Protein AF-A0A7D7ZJ55-F1 (afdb_monomer_lite)

Foldseek 3Di:
DDDDDDDDDDDDDDPDPDPPDPLPPDDQFDQQAQDQVSNCVSCVVSVWAWPDWDAPPQWIWTWIDDPNWIKIWIARNVRSGTHDIGTPPPPPPDDDPPDDD

Structure (mmCIF, N/CA/C/O backbone):
data_AF-A0A7D7ZJ55-F1
#
_entry.id   AF-A0A7D7ZJ55-F1
#
loop_
_atom_site.group_PDB
_atom_site.id
_atom_site.type_symbol
_atom_site.label_atom_id
_atom_site.label_alt_id
_atom_site.label_comp_id
_atom_site.label_asym_id
_atom_site.label_entity_id
_atom_site.label_seq_id
_atom_site.pdbx_PDB_ins_code
_atom_site.Cartn_x
_atom_site.Cartn_y
_atom_site.Cartn_z
_atom_site.occupancy
_atom_site.B_iso_or_equiv
_atom_site.auth_seq_id
_atom_site.auth_comp_id
_atom_site.auth_asym_id
_atom_site.auth_atom_id
_atom_site.pdbx_PDB_model_num
ATOM 1 N N . MET A 1 1 ? 21.247 24.275 20.313 1.00 43.06 1 MET A N 1
ATOM 2 C CA . MET A 1 1 ? 20.111 23.338 20.397 1.00 43.06 1 MET A CA 1
ATOM 3 C C . MET A 1 1 ? 18.841 24.131 20.115 1.00 43.06 1 MET A C 1
ATOM 5 O O . MET A 1 1 ? 18.269 24.721 21.021 1.00 43.06 1 MET A O 1
ATOM 9 N N . THR A 1 2 ? 18.500 24.290 18.837 1.00 47.38 2 THR A N 1
ATOM 10 C CA . THR A 1 2 ? 17.351 25.082 18.373 1.00 47.38 2 THR A CA 1
ATOM 11 C C . THR A 1 2 ? 16.316 24.114 17.825 1.00 47.38 2 THR A C 1
ATOM 13 O O . THR A 1 2 ? 16.591 23.389 16.877 1.00 47.38 2 THR A O 1
ATOM 16 N N . ARG A 1 3 ? 15.169 24.058 18.499 1.00 51.66 3 ARG A N 1
ATOM 17 C CA . ARG A 1 3 ? 14.050 23.157 18.231 1.00 51.66 3 ARG A CA 1
ATOM 18 C C . ARG A 1 3 ? 13.375 23.582 16.920 1.00 51.66 3 ARG A C 1
ATOM 20 O O . ARG A 1 3 ? 12.891 24.709 16.842 1.00 51.66 3 ARG A O 1
ATOM 27 N N . ASN A 1 4 ? 13.383 22.722 15.903 1.00 44.16 4 ASN A N 1
ATOM 28 C CA . ASN A 1 4 ? 12.643 22.943 14.658 1.00 44.16 4 ASN A CA 1
ATOM 29 C C . ASN A 1 4 ? 11.126 22.867 14.930 1.00 44.16 4 ASN A C 1
ATOM 31 O O . ASN A 1 4 ? 10.686 21.899 15.551 1.00 44.16 4 ASN A O 1
ATOM 35 N N . PRO A 1 5 ? 10.317 23.850 14.497 1.00 58.78 5 PRO A N 1
ATOM 36 C CA . PRO A 1 5 ? 8.865 23.755 14.566 1.00 58.78 5 PRO A CA 1
ATOM 37 C C . PRO A 1 5 ? 8.320 23.058 13.309 1.00 58.78 5 PRO A C 1
ATOM 39 O O . PRO A 1 5 ? 8.549 23.519 12.192 1.00 58.78 5 PRO A O 1
ATOM 42 N N . PHE A 1 6 ? 7.586 21.961 13.497 1.00 46.62 6 PHE A N 1
ATOM 43 C CA . PHE A 1 6 ? 6.759 21.340 12.458 1.00 46.62 6 PHE A CA 1
ATOM 44 C C . PHE A 1 6 ? 5.601 22.285 12.078 1.00 46.62 6 PHE A C 1
ATOM 46 O O . PHE A 1 6 ? 4.891 22.746 12.979 1.00 46.62 6 PHE A O 1
ATOM 53 N N . PRO A 1 7 ? 5.370 22.600 10.789 1.00 54.16 7 PRO A N 1
ATOM 54 C CA . PRO A 1 7 ? 4.178 23.325 10.380 1.00 54.16 7 PRO A CA 1
ATOM 55 C C . PRO A 1 7 ? 2.986 22.369 10.262 1.00 54.16 7 PRO A C 1
ATOM 57 O O . PRO A 1 7 ? 2.950 21.472 9.426 1.00 54.16 7 PRO A O 1
ATOM 60 N N . MET A 1 8 ? 1.995 22.619 11.111 1.00 52.66 8 MET A N 1
ATOM 61 C CA . MET A 1 8 ? 0.632 22.114 11.000 1.00 52.66 8 MET A CA 1
ATOM 62 C C . MET A 1 8 ? 0.009 22.653 9.703 1.00 52.66 8 MET A C 1
ATOM 64 O O . MET A 1 8 ? -0.026 23.872 9.514 1.00 52.66 8 MET A O 1
ATOM 68 N N . ILE A 1 9 ? -0.497 21.780 8.829 1.00 62.69 9 ILE A N 1
ATOM 69 C CA . ILE A 1 9 ? -1.337 22.182 7.694 1.00 62.69 9 ILE A CA 1
ATOM 70 C C . ILE A 1 9 ? -2.734 21.603 7.891 1.00 62.69 9 ILE A C 1
ATOM 72 O O . ILE A 1 9 ? -2.930 20.428 8.181 1.00 62.69 9 ILE A O 1
ATOM 76 N N . SER A 1 10 ? -3.681 22.528 7.792 1.00 46.78 10 SER A N 1
ATOM 77 C CA . SER A 1 10 ? -5.097 22.439 8.089 1.00 46.78 10 SER A CA 1
ATOM 78 C C . SER A 1 10 ? -5.857 21.330 7.371 1.00 46.78 10 SER A C 1
ATOM 80 O O . SER A 1 10 ? -5.694 21.094 6.177 1.00 46.78 10 SER A O 1
ATOM 82 N N . ALA A 1 11 ? -6.817 20.785 8.113 1.00 52.28 11 ALA A N 1
ATOM 83 C CA . ALA A 1 11 ? -7.909 19.955 7.643 1.00 52.28 11 ALA A CA 1
ATOM 84 C C . ALA A 1 11 ? -8.726 20.617 6.517 1.00 52.28 11 ALA A C 1
ATOM 86 O O . ALA A 1 11 ? -9.261 21.718 6.680 1.00 52.28 11 ALA A O 1
ATOM 87 N N . ALA A 1 12 ? -8.910 19.883 5.421 1.00 48.75 12 ALA A N 1
ATOM 88 C CA . ALA A 1 12 ? -10.003 20.066 4.475 1.00 48.75 12 ALA A CA 1
ATOM 89 C C . ALA A 1 12 ? -10.813 18.761 4.437 1.00 48.75 12 ALA A C 1
ATOM 91 O O . ALA A 1 12 ? -10.471 17.821 3.728 1.00 48.75 12 ALA A O 1
ATOM 92 N N . ALA A 1 13 ? -11.871 18.685 5.246 1.00 51.56 13 ALA A N 1
ATOM 93 C CA . ALA A 1 13 ? -12.785 17.548 5.261 1.00 51.56 13 ALA A CA 1
ATOM 94 C C . ALA A 1 13 ? -13.743 17.636 4.059 1.00 51.56 13 ALA A C 1
ATOM 96 O O . ALA A 1 13 ? -14.750 18.343 4.103 1.00 51.56 13 ALA A O 1
ATOM 97 N N . LEU A 1 14 ? -13.415 16.930 2.976 1.00 53.59 14 LEU A N 1
ATOM 98 C CA . LEU A 1 14 ? -14.317 16.679 1.856 1.00 53.59 14 LEU A CA 1
ATOM 99 C C . LEU A 1 14 ? -15.009 15.331 2.103 1.00 53.59 14 LEU A C 1
ATOM 101 O O . LEU A 1 14 ? -14.410 14.281 1.897 1.00 53.59 14 LEU A O 1
ATOM 105 N N . THR A 1 15 ? -16.261 15.332 2.568 1.00 54.94 15 THR A N 1
ATOM 106 C CA . THR A 1 15 ? -17.019 14.082 2.748 1.00 54.94 15 THR A CA 1
ATOM 107 C C . THR A 1 15 ? -17.502 13.576 1.395 1.00 54.94 15 THR A C 1
ATOM 109 O O . THR A 1 15 ? -18.603 13.908 0.946 1.00 54.94 15 THR A O 1
ATOM 112 N N . VAL A 1 16 ? -16.660 12.794 0.727 1.00 62.03 16 VAL A N 1
ATOM 113 C CA . VAL A 1 16 ? -17.061 11.990 -0.426 1.00 62.03 16 VAL A CA 1
ATOM 114 C C . VAL A 1 16 ? -17.858 10.795 0.098 1.00 62.03 16 VAL A C 1
ATOM 116 O O . VAL A 1 16 ? -17.338 9.953 0.822 1.00 62.03 16 VAL A O 1
ATOM 119 N N . LEU A 1 17 ? -19.140 10.722 -0.261 1.00 62.75 17 LEU A N 1
ATOM 120 C CA . LEU A 1 17 ? -19.947 9.517 -0.091 1.00 62.75 17 LEU A CA 1
ATOM 121 C C . LEU A 1 17 ? -19.538 8.529 -1.193 1.00 62.75 17 LEU A C 1
ATOM 123 O O . LEU A 1 17 ? -20.149 8.503 -2.263 1.00 62.75 17 LEU A O 1
ATOM 127 N N . ILE A 1 18 ? -18.460 7.778 -0.966 1.00 60.56 18 ILE A N 1
ATOM 128 C CA . ILE A 1 18 ? -18.044 6.706 -1.873 1.00 60.56 18 ILE A CA 1
ATOM 129 C C . ILE A 1 18 ? -19.019 5.537 -1.651 1.00 60.56 18 ILE A C 1
ATOM 131 O O . ILE A 1 18 ? -19.191 5.106 -0.508 1.00 60.56 18 ILE A O 1
ATOM 135 N N . PRO A 1 19 ? -19.723 5.042 -2.689 1.00 52.44 19 PRO A N 1
ATOM 136 C CA . PRO A 1 19 ? -20.478 3.802 -2.565 1.00 52.44 19 PRO A CA 1
ATOM 137 C C . PRO A 1 19 ? -19.506 2.711 -2.122 1.00 52.44 19 PRO A C 1
ATOM 139 O O . PRO A 1 19 ? -18.415 2.630 -2.675 1.00 52.44 19 PRO A O 1
ATOM 142 N N . ALA A 1 20 ? -19.897 1.897 -1.140 1.00 54.91 20 ALA A N 1
ATOM 143 C CA . ALA A 1 20 ? -19.132 0.743 -0.679 1.00 54.91 20 ALA A CA 1
ATOM 144 C C . ALA A 1 20 ? -19.008 -0.296 -1.810 1.00 54.91 20 ALA A C 1
ATOM 146 O O . ALA A 1 20 ? -19.691 -1.319 -1.831 1.00 54.91 20 ALA A O 1
ATOM 147 N N . ALA A 1 21 ? -18.182 0.004 -2.810 1.00 48.03 21 ALA A N 1
ATOM 148 C CA . ALA A 1 21 ? -17.518 -1.002 -3.599 1.00 48.03 21 ALA A CA 1
ATOM 149 C C . ALA A 1 21 ? -16.676 -1.787 -2.598 1.00 48.03 21 ALA A C 1
ATOM 151 O O . ALA A 1 21 ? -16.001 -1.190 -1.762 1.00 48.03 21 ALA A O 1
ATOM 152 N N . ALA A 1 22 ? -16.782 -3.111 -2.627 1.00 45.41 22 ALA A N 1
ATOM 153 C CA . ALA A 1 22 ? -15.832 -3.954 -1.931 1.00 45.41 22 ALA A CA 1
ATOM 154 C C . ALA A 1 22 ? -14.438 -3.533 -2.415 1.00 45.41 22 ALA A C 1
ATOM 156 O O . ALA A 1 22 ? -14.102 -3.783 -3.573 1.00 45.41 22 ALA A O 1
ATOM 157 N N . PHE A 1 23 ? -13.704 -2.793 -1.580 1.00 45.03 23 PHE A N 1
ATOM 158 C CA . PHE A 1 23 ? -12.328 -2.420 -1.858 1.00 45.03 23 PHE A CA 1
ATOM 159 C C . PHE A 1 23 ? -11.574 -3.736 -2.007 1.00 45.03 23 PHE A C 1
ATOM 161 O O . PHE A 1 23 ? -11.574 -4.575 -1.104 1.00 45.03 23 PHE A O 1
ATOM 168 N N . ALA A 1 24 ? -11.079 -3.985 -3.214 1.00 56.12 24 ALA A N 1
ATOM 169 C CA . ALA A 1 24 ? -10.256 -5.144 -3.468 1.00 56.12 24 ALA A CA 1
ATOM 170 C C . ALA A 1 24 ? -8.906 -4.848 -2.815 1.00 56.12 24 ALA A C 1
ATOM 172 O O . ALA A 1 24 ? -8.083 -4.146 -3.398 1.00 56.12 24 ALA A O 1
ATOM 173 N N . ASN A 1 25 ? -8.713 -5.345 -1.589 1.00 74.94 25 ASN A N 1
ATOM 174 C CA . ASN A 1 25 ? -7.397 -5.337 -0.956 1.00 74.94 25 ASN A CA 1
ATOM 175 C C . ASN A 1 25 ? -6.375 -5.921 -1.942 1.00 74.94 25 ASN A C 1
ATOM 177 O O . ASN A 1 25 ? -6.694 -6.858 -2.687 1.00 74.94 25 ASN A O 1
ATOM 181 N N . PHE A 1 26 ? -5.169 -5.357 -1.960 1.00 87.44 26 PHE A N 1
ATOM 182 C CA . PHE A 1 26 ? -4.083 -5.896 -2.771 1.00 87.44 26 PHE A CA 1
ATOM 183 C C . PHE A 1 26 ? -3.838 -7.363 -2.411 1.00 87.44 26 PHE A C 1
ATOM 185 O O . PHE A 1 26 ? -4.002 -7.768 -1.260 1.00 87.44 26 PHE A O 1
ATOM 192 N N . SER A 1 27 ? -3.503 -8.175 -3.408 1.00 90.69 27 SER A N 1
ATOM 193 C CA . SER A 1 27 ? -3.205 -9.591 -3.219 1.00 90.69 27 SER A CA 1
ATOM 194 C C . SER A 1 27 ? -1.853 -9.936 -3.826 1.00 90.69 27 SER A C 1
ATOM 196 O O . SER A 1 27 ? -1.434 -9.346 -4.821 1.00 90.69 27 SER A O 1
ATOM 198 N N . VAL A 1 28 ? -1.186 -10.946 -3.268 1.00 92.12 28 VAL A N 1
ATOM 199 C CA . VAL A 1 28 ? 0.020 -11.512 -3.882 1.00 92.12 28 VAL A CA 1
ATOM 200 C C . VAL A 1 28 ? -0.299 -11.960 -5.312 1.00 92.12 28 VAL A C 1
ATOM 202 O O . VAL A 1 28 ? -1.262 -12.696 -5.552 1.00 92.12 28 VAL A O 1
ATOM 205 N N . GLY A 1 29 ? 0.508 -11.498 -6.266 1.00 92.69 29 GLY A N 1
ATOM 206 C CA . GLY A 1 29 ? 0.312 -11.694 -7.700 1.00 92.69 29 GLY A CA 1
ATOM 207 C C . GLY A 1 29 ? -0.393 -10.547 -8.434 1.00 92.69 29 GLY A C 1
ATOM 208 O O . GLY A 1 29 ? -0.456 -10.596 -9.664 1.00 92.69 29 GLY A O 1
ATOM 209 N N . ASP A 1 30 ? -0.899 -9.518 -7.742 1.00 94.06 30 ASP A N 1
ATOM 210 C CA . ASP A 1 30 ? -1.398 -8.303 -8.400 1.00 94.06 30 ASP A CA 1
ATOM 211 C C . ASP A 1 30 ? -0.264 -7.525 -9.071 1.00 94.06 30 ASP A C 1
ATOM 213 O O . ASP A 1 30 ? 0.846 -7.438 -8.554 1.00 94.06 30 ASP A O 1
ATOM 217 N N . THR A 1 31 ? -0.551 -6.906 -10.218 1.00 94.50 31 THR A N 1
ATOM 218 C CA . THR A 1 31 ? 0.404 -6.024 -10.900 1.00 94.50 31 THR A CA 1
ATOM 219 C C . THR A 1 31 ? 0.066 -4.566 -10.609 1.00 94.50 31 THR A C 1
ATOM 221 O O . THR A 1 31 ? -0.887 -3.999 -11.154 1.00 94.50 31 THR A O 1
ATOM 224 N N . LEU A 1 32 ? 0.871 -3.937 -9.757 1.00 91.88 32 LEU A N 1
ATOM 225 C CA . LEU A 1 32 ? 0.715 -2.542 -9.350 1.00 91.88 32 LEU A CA 1
ATOM 226 C C . LEU A 1 32 ? 1.555 -1.585 -10.196 1.00 91.88 32 LEU A C 1
ATOM 228 O O . LEU A 1 32 ? 1.168 -0.423 -10.328 1.00 91.88 32 LEU A O 1
ATOM 232 N N . GLY A 1 33 ? 2.579 -2.096 -10.878 1.00 93.19 33 GLY A N 1
ATOM 233 C CA . GLY A 1 33 ? 3.524 -1.303 -11.660 1.00 93.19 33 GLY A CA 1
ATOM 234 C C . GLY A 1 33 ? 4.801 -1.033 -10.873 1.00 93.19 33 GLY A C 1
ATOM 235 O O . GLY A 1 33 ? 5.016 -1.621 -9.820 1.00 93.19 33 GLY A O 1
ATOM 236 N N . THR A 1 34 ? 5.663 -0.178 -11.415 1.00 94.75 34 THR A N 1
ATOM 237 C CA . THR A 1 34 ? 7.003 0.095 -10.863 1.00 94.75 34 THR A CA 1
ATOM 238 C C . THR A 1 34 ? 7.232 1.581 -10.585 1.00 94.75 34 THR A C 1
ATOM 240 O O . THR A 1 34 ? 8.326 1.978 -10.199 1.00 94.75 34 THR A O 1
ATOM 243 N N . ASP A 1 35 ? 6.237 2.424 -10.863 1.00 96.19 35 ASP A N 1
ATOM 244 C CA . ASP A 1 35 ? 6.305 3.859 -10.611 1.00 96.19 35 ASP A CA 1
ATOM 245 C C . ASP A 1 35 ? 5.807 4.153 -9.194 1.00 96.19 35 ASP A C 1
ATOM 247 O O . ASP A 1 35 ? 4.673 3.819 -8.851 1.00 96.19 35 ASP A O 1
ATOM 251 N N . LEU A 1 36 ? 6.660 4.760 -8.367 1.00 93.50 36 LEU A N 1
ATOM 252 C CA . LEU A 1 36 ? 6.372 4.978 -6.949 1.00 93.50 36 LEU A CA 1
ATOM 253 C C . LEU A 1 36 ? 5.174 5.919 -6.736 1.00 93.50 36 LEU A C 1
ATOM 255 O O . LEU A 1 36 ? 4.372 5.701 -5.828 1.00 93.50 36 LEU A O 1
ATOM 259 N N . GLU A 1 37 ? 5.020 6.952 -7.571 1.00 94.50 37 GLU A N 1
ATOM 260 C CA . GLU A 1 37 ? 3.903 7.896 -7.452 1.00 94.50 37 GLU A CA 1
ATOM 261 C C . GLU A 1 37 ? 2.575 7.226 -7.838 1.00 94.50 37 GLU A C 1
ATOM 263 O O . GLU A 1 37 ? 1.568 7.406 -7.146 1.00 94.50 37 GLU A O 1
ATOM 268 N N . GLU A 1 38 ? 2.564 6.412 -8.899 1.00 93.25 38 GLU A N 1
ATOM 269 C CA . GLU A 1 38 ? 1.387 5.631 -9.291 1.00 93.25 38 GLU A CA 1
ATOM 270 C C . GLU A 1 38 ? 1.024 4.566 -8.255 1.00 93.25 38 GLU A C 1
ATOM 272 O O . GLU A 1 38 ? -0.161 4.386 -7.960 1.00 93.25 38 GLU A O 1
ATOM 277 N N . ILE A 1 39 ? 2.017 3.872 -7.692 1.00 94.50 39 ILE A N 1
ATOM 278 C CA . ILE A 1 39 ? 1.810 2.895 -6.620 1.00 94.50 39 ILE A CA 1
ATOM 279 C C . ILE A 1 39 ? 1.156 3.598 -5.433 1.00 94.50 39 ILE A C 1
ATOM 281 O O . ILE A 1 39 ? 0.043 3.235 -5.059 1.00 94.50 39 ILE A O 1
ATOM 285 N N . ARG A 1 40 ? 1.752 4.678 -4.917 1.00 94.19 40 ARG A N 1
ATOM 286 C CA . ARG A 1 40 ? 1.175 5.454 -3.812 1.00 94.19 40 ARG A CA 1
ATOM 287 C C . ARG A 1 40 ? -0.266 5.881 -4.091 1.00 94.19 40 ARG A C 1
ATOM 289 O O . ARG A 1 40 ? -1.146 5.679 -3.253 1.00 94.19 40 ARG A O 1
ATOM 296 N N . ALA A 1 41 ? -0.531 6.423 -5.279 1.00 92.88 41 ALA A N 1
ATOM 297 C CA . ALA A 1 41 ? -1.869 6.863 -5.658 1.00 92.88 41 ALA A CA 1
ATOM 298 C C . ALA A 1 41 ? -2.897 5.717 -5.642 1.00 92.88 41 ALA A C 1
ATOM 300 O O . ALA A 1 41 ? -4.061 5.948 -5.312 1.00 92.88 41 ALA A O 1
ATOM 301 N N . LYS A 1 42 ? -2.495 4.480 -5.968 1.00 92.62 42 LYS A N 1
ATOM 302 C CA . LYS A 1 42 ? -3.372 3.301 -5.881 1.00 92.62 42 LYS A CA 1
ATOM 303 C C . LYS A 1 42 ? -3.731 2.957 -4.440 1.00 92.62 42 LYS A C 1
ATOM 305 O O . LYS A 1 42 ? -4.894 2.659 -4.185 1.00 92.62 42 LYS A O 1
ATOM 310 N N . PHE A 1 43 ? -2.770 3.014 -3.520 1.00 92.75 43 PHE A N 1
ATOM 311 C CA . PHE A 1 43 ? -3.015 2.770 -2.095 1.00 92.75 43 PHE A CA 1
ATOM 312 C C . PHE A 1 43 ? -3.928 3.851 -1.502 1.00 92.75 43 PHE A C 1
ATOM 314 O O . PHE A 1 43 ? -4.954 3.535 -0.899 1.00 92.75 43 PHE A O 1
ATOM 321 N N . GLU A 1 44 ? -3.642 5.127 -1.770 1.00 90.69 44 GLU A N 1
ATOM 322 C CA . GLU A 1 44 ? -4.475 6.245 -1.307 1.00 90.69 44 GLU A CA 1
ATOM 323 C C . GLU A 1 44 ? -5.892 6.204 -1.914 1.00 90.69 44 GLU A C 1
ATOM 325 O O . GLU A 1 44 ? -6.872 6.540 -1.246 1.00 90.69 44 GLU A O 1
ATOM 330 N N . ALA A 1 45 ? -6.044 5.722 -3.154 1.00 90.12 45 ALA A N 1
ATOM 331 C CA . ALA A 1 45 ? -7.352 5.516 -3.781 1.00 90.12 45 ALA A CA 1
ATOM 332 C C . ALA A 1 45 ? -8.186 4.403 -3.118 1.00 90.12 45 ALA A C 1
ATOM 334 O O . ALA A 1 45 ? -9.416 4.438 -3.211 1.00 90.12 45 ALA A O 1
ATOM 335 N N . GLN A 1 46 ? -7.543 3.443 -2.442 1.00 87.06 46 GLN A N 1
ATOM 336 C CA . GLN A 1 46 ? -8.216 2.423 -1.626 1.00 87.06 46 GLN A CA 1
ATOM 337 C C . GLN A 1 46 ? -8.618 2.955 -0.240 1.00 87.06 46 GLN A C 1
ATOM 339 O O . GLN A 1 46 ? -9.368 2.300 0.479 1.00 87.06 46 GLN A O 1
ATOM 344 N N . GLY A 1 47 ? -8.155 4.153 0.127 1.00 89.19 47 GLY A N 1
ATOM 345 C CA . GLY A 1 47 ? -8.347 4.729 1.455 1.00 89.19 47 GLY A CA 1
ATOM 346 C C . GLY A 1 47 ? -7.258 4.352 2.460 1.00 89.19 47 GLY A C 1
ATOM 347 O O . GLY A 1 47 ? -7.417 4.659 3.640 1.00 89.19 47 GLY A O 1
ATOM 348 N N . TYR A 1 48 ? -6.166 3.727 2.014 1.00 91.88 48 TYR A N 1
ATOM 349 C CA . TYR A 1 48 ? -5.003 3.461 2.857 1.00 91.88 48 TYR A CA 1
ATOM 350 C C . TYR A 1 48 ? -4.127 4.706 2.993 1.00 91.88 48 TYR A C 1
ATOM 352 O O . TYR A 1 48 ? -4.092 5.561 2.105 1.00 91.88 48 TYR A O 1
ATOM 360 N N . THR A 1 49 ? -3.398 4.802 4.103 1.00 93.25 49 THR A N 1
ATOM 361 C CA . THR A 1 49 ? -2.401 5.862 4.303 1.00 93.25 49 THR A CA 1
ATOM 362 C C . THR A 1 49 ? -1.016 5.276 4.104 1.00 93.25 49 THR A C 1
ATOM 364 O O . THR A 1 49 ? -0.585 4.498 4.940 1.00 93.25 49 THR A O 1
ATOM 367 N N . VAL A 1 50 ? -0.330 5.655 3.024 1.00 94.56 50 VAL A N 1
ATOM 368 C CA . VAL A 1 50 ? 1.066 5.250 2.788 1.00 94.56 50 VAL A CA 1
ATOM 369 C C . VAL A 1 50 ? 1.979 6.020 3.742 1.00 94.56 50 VAL A C 1
ATOM 371 O O . VAL A 1 50 ? 1.969 7.259 3.728 1.00 94.56 50 VAL A O 1
ATOM 374 N N . THR A 1 51 ? 2.725 5.292 4.568 1.00 94.81 51 THR A N 1
ATOM 375 C CA . THR A 1 51 ? 3.669 5.825 5.560 1.00 94.81 51 THR A CA 1
ATOM 376 C C . THR A 1 51 ? 5.061 5.967 4.953 1.00 94.81 51 THR A C 1
ATOM 378 O O . THR A 1 51 ? 5.640 7.053 5.045 1.00 94.81 51 THR A O 1
ATOM 381 N N . GLU A 1 52 ? 5.511 4.956 4.213 1.00 95.19 52 GLU A N 1
ATOM 382 C CA . GLU A 1 52 ? 6.810 4.904 3.538 1.00 95.19 52 GLU A CA 1
ATOM 383 C C . GLU A 1 52 ? 6.680 4.216 2.165 1.00 95.19 52 GLU A C 1
ATOM 385 O O . GLU A 1 52 ? 5.773 3.418 1.918 1.00 95.19 52 GLU A O 1
ATOM 390 N N . ILE A 1 53 ? 7.544 4.597 1.222 1.00 95.19 53 ILE A N 1
ATOM 391 C CA . ILE A 1 53 ? 7.707 3.877 -0.041 1.00 95.19 53 ILE A CA 1
ATOM 392 C C . ILE A 1 53 ? 9.160 3.968 -0.491 1.00 95.19 53 ILE A C 1
ATOM 394 O O . ILE A 1 53 ? 9.667 5.063 -0.761 1.00 95.19 53 ILE A O 1
ATOM 398 N N . GLU A 1 54 ? 9.804 2.816 -0.616 1.00 95.00 54 GLU A N 1
ATOM 399 C CA . GLU A 1 54 ? 11.219 2.705 -0.956 1.00 95.00 54 GLU A CA 1
ATOM 400 C C . GLU A 1 54 ? 11.429 1.712 -2.099 1.00 95.00 54 GLU A C 1
ATOM 402 O O . GLU A 1 54 ? 10.561 0.908 -2.430 1.00 95.00 54 GLU A O 1
ATOM 407 N N . ALA A 1 55 ? 12.557 1.846 -2.794 1.00 94.12 55 ALA A N 1
ATOM 408 C CA . ALA A 1 55 ? 12.920 0.965 -3.894 1.00 94.12 55 ALA A CA 1
ATOM 409 C C . ALA A 1 55 ? 14.385 0.557 -3.748 1.00 94.12 55 ALA A C 1
ATOM 411 O O . ALA A 1 55 ? 15.286 1.332 -4.093 1.00 94.12 55 ALA A O 1
ATOM 412 N N . GLU A 1 56 ? 14.614 -0.654 -3.249 1.00 91.62 56 GLU A N 1
ATOM 413 C CA . GLU A 1 56 ? 15.929 -1.186 -2.890 1.00 91.62 56 GLU A CA 1
ATOM 414 C C . GLU A 1 56 ? 16.090 -2.631 -3.383 1.00 91.62 56 GLU A C 1
ATOM 416 O O . GLU A 1 56 ? 15.113 -3.327 -3.611 1.00 91.62 56 GLU A O 1
ATOM 421 N N . ASP A 1 57 ? 17.325 -3.058 -3.674 1.00 92.75 57 ASP A N 1
ATOM 422 C CA . ASP A 1 57 ? 17.696 -4.423 -4.111 1.00 92.75 57 ASP A CA 1
ATOM 423 C C . ASP A 1 57 ? 16.860 -5.102 -5.228 1.00 92.75 57 ASP A C 1
ATOM 425 O O . ASP A 1 57 ? 16.994 -6.294 -5.500 1.00 92.75 57 ASP A O 1
ATOM 429 N N . GLY A 1 58 ? 16.105 -4.322 -6.006 1.00 93.06 58 GLY A N 1
ATOM 430 C CA . GLY A 1 58 ? 15.231 -4.841 -7.062 1.00 93.06 58 GLY A CA 1
ATOM 431 C C . GLY A 1 58 ? 13.782 -5.045 -6.615 1.00 93.06 58 GLY A C 1
ATOM 432 O O . GLY A 1 58 ? 12.996 -5.648 -7.351 1.00 93.06 58 GLY A O 1
ATOM 433 N N . GLU A 1 59 ? 13.411 -4.477 -5.483 1.00 95.31 59 GLU A N 1
ATOM 434 C CA . GLU A 1 59 ? 12.108 -4.552 -4.843 1.00 95.31 59 GLU A CA 1
ATOM 435 C C . GLU A 1 59 ? 11.594 -3.125 -4.604 1.00 95.31 59 GLU A C 1
ATOM 437 O O . GLU A 1 59 ? 12.349 -2.151 -4.649 1.00 95.31 59 GLU A O 1
ATOM 442 N N . ILE A 1 60 ? 10.280 -2.983 -4.482 1.00 97.19 60 ILE A N 1
ATOM 443 C CA . ILE A 1 60 ? 9.612 -1.752 -4.069 1.00 97.19 60 ILE A CA 1
ATOM 444 C C . ILE A 1 60 ? 8.783 -2.121 -2.850 1.00 97.19 60 ILE A C 1
ATOM 446 O O . ILE A 1 60 ? 7.8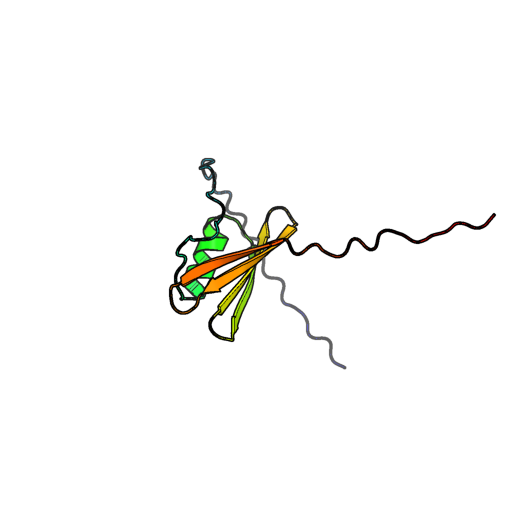64 -2.934 -2.963 1.00 97.19 60 ILE A O 1
ATOM 450 N N . GLU A 1 61 ? 9.115 -1.525 -1.719 1.00 95.62 61 GLU A N 1
ATOM 451 C CA . GLU A 1 61 ? 8.469 -1.753 -0.433 1.00 95.62 61 GLU A CA 1
ATOM 452 C C . GLU A 1 61 ? 7.498 -0.603 -0.178 1.00 95.62 61 GLU A C 1
ATOM 454 O O . GLU A 1 61 ? 7.813 0.569 -0.409 1.00 95.62 61 GLU A O 1
ATOM 459 N N . VAL A 1 62 ? 6.268 -0.944 0.201 1.00 95.88 62 VAL A N 1
ATOM 460 C CA . VAL A 1 62 ? 5.207 0.021 0.489 1.00 95.88 62 VAL A CA 1
ATOM 461 C C . VAL A 1 62 ? 4.659 -0.268 1.872 1.00 95.88 62 VAL A C 1
ATOM 463 O O . VAL A 1 62 ? 3.928 -1.242 2.052 1.00 95.88 62 VAL A O 1
ATOM 466 N N . GLU A 1 63 ? 4.937 0.625 2.809 1.00 95.00 63 GLU A N 1
ATOM 467 C CA . GLU A 1 63 ? 4.340 0.592 4.138 1.00 95.00 63 GLU A CA 1
ATOM 468 C C . GLU A 1 63 ? 3.071 1.443 4.154 1.00 95.00 63 GLU A C 1
ATOM 470 O O . GLU A 1 63 ? 3.009 2.562 3.617 1.00 95.00 63 GLU A O 1
ATOM 475 N N . TYR A 1 64 ? 1.999 0.897 4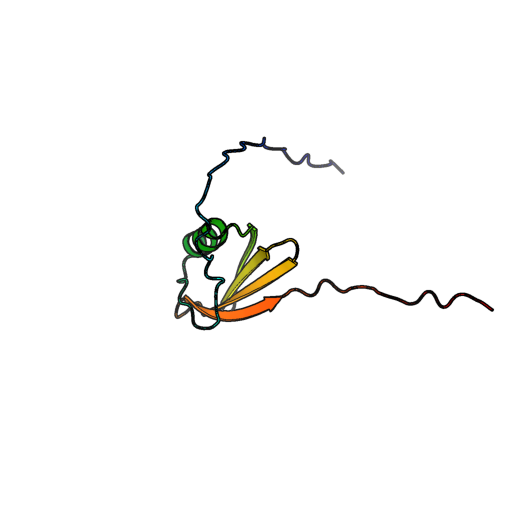.720 1.00 93.94 64 TYR A N 1
ATOM 476 C CA . TYR A 1 64 ? 0.714 1.573 4.771 1.00 93.94 64 TYR A CA 1
ATOM 477 C C . TYR A 1 64 ? -0.128 1.165 5.974 1.00 93.94 64 TYR A C 1
ATOM 479 O O . TYR A 1 64 ?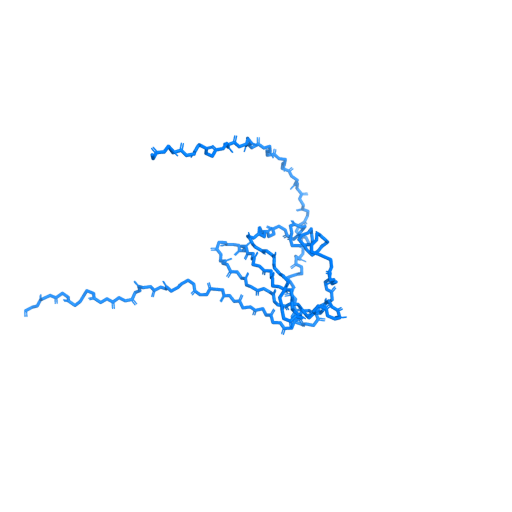 -0.159 0.020 6.412 1.00 93.94 64 TYR A O 1
ATOM 487 N N . LEU A 1 65 ? -0.917 2.125 6.450 1.00 91.19 65 LEU A N 1
ATOM 488 C CA . LEU A 1 65 ? -1.890 1.924 7.512 1.00 91.19 65 LEU A CA 1
ATOM 489 C C . LEU A 1 65 ? -3.261 1.569 6.934 1.00 91.19 65 LEU A C 1
ATOM 491 O O . LEU A 1 65 ? -3.841 2.324 6.138 1.00 91.19 65 LEU A O 1
ATOM 495 N N . MET A 1 66 ? -3.815 0.462 7.424 1.00 87.19 66 MET A N 1
ATOM 496 C CA . MET A 1 66 ? -5.189 0.022 7.196 1.00 87.19 66 MET A CA 1
ATOM 497 C C . MET A 1 66 ? -5.843 -0.286 8.546 1.00 87.19 66 MET A C 1
ATOM 499 O O . MET A 1 66 ? -5.355 -1.102 9.316 1.00 87.19 66 MET A O 1
ATOM 503 N N . ASP A 1 67 ? -6.948 0.398 8.859 1.00 86.12 67 ASP A N 1
ATOM 504 C CA . ASP A 1 67 ? -7.709 0.211 10.109 1.00 86.12 67 ASP A CA 1
ATOM 505 C C . ASP A 1 67 ? -6.877 0.329 11.412 1.00 86.12 67 ASP A C 1
ATOM 507 O O . ASP A 1 67 ? -7.267 -0.175 12.462 1.00 86.12 67 ASP A O 1
ATOM 511 N N . GLY A 1 68 ? -5.759 1.065 11.368 1.00 85.25 68 GLY A N 1
ATOM 512 C CA . GLY A 1 68 ? -4.857 1.270 12.510 1.00 85.25 68 GLY A CA 1
ATOM 513 C C . GLY A 1 68 ? -3.780 0.194 12.678 1.00 85.25 68 GLY A C 1
ATOM 514 O O . GLY A 1 68 ? -2.997 0.302 13.614 1.00 85.25 68 GLY A O 1
ATOM 515 N N . GLN A 1 69 ? -3.737 -0.788 11.779 1.00 86.94 69 GLN A N 1
ATOM 516 C CA . GLN A 1 69 ? -2.676 -1.781 11.638 1.00 86.94 69 GLN A CA 1
ATOM 517 C C . GLN A 1 69 ? -1.739 -1.350 10.501 1.00 86.94 69 GLN A C 1
ATOM 519 O O . GLN A 1 69 ? -2.214 -0.918 9.444 1.00 86.94 69 GLN A O 1
ATOM 524 N N . GLU A 1 70 ? -0.430 -1.443 10.723 1.00 91.19 70 GLU A N 1
ATOM 525 C CA . GLU A 1 70 ? 0.583 -1.227 9.687 1.00 91.19 70 GLU A CA 1
ATOM 526 C C . GLU A 1 70 ? 0.816 -2.521 8.906 1.00 91.19 70 GLU A C 1
ATOM 528 O O . GLU A 1 70 ? 0.753 -3.626 9.456 1.00 91.19 70 GLU A O 1
ATOM 533 N N . TYR A 1 71 ? 0.993 -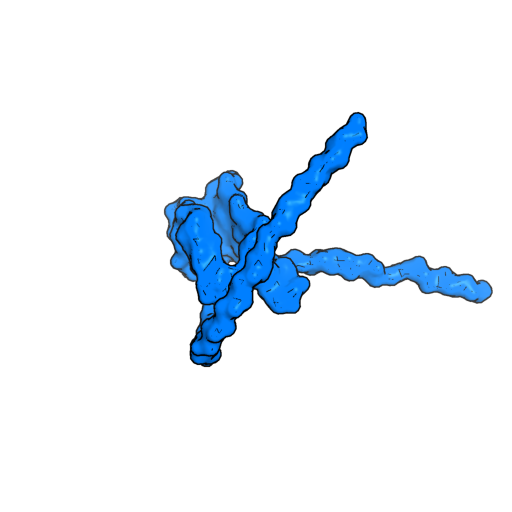2.369 7.601 1.00 91.62 71 TYR A N 1
ATOM 534 C CA . TYR A 1 71 ? 1.226 -3.445 6.656 1.00 91.62 71 TYR A CA 1
ATOM 535 C C . TYR A 1 71 ? 2.349 -3.046 5.712 1.00 91.62 71 TYR A C 1
ATOM 537 O O . TYR A 1 71 ? 2.402 -1.899 5.266 1.00 91.62 71 TYR A O 1
ATOM 545 N N . GLU A 1 72 ? 3.147 -4.027 5.321 1.00 94.38 72 GLU A N 1
ATOM 546 C CA . GLU A 1 72 ? 4.158 -3.906 4.283 1.00 94.38 72 GLU A CA 1
ATOM 547 C C . GLU A 1 72 ? 3.715 -4.696 3.046 1.00 94.38 72 GLU A C 1
ATOM 549 O O . GLU A 1 72 ? 3.185 -5.807 3.137 1.00 94.38 72 GLU A O 1
ATOM 554 N N . VAL A 1 73 ? 3.879 -4.102 1.864 1.00 95.12 73 VAL A N 1
ATOM 555 C CA . VAL A 1 73 ? 3.705 -4.773 0.572 1.00 95.12 73 VAL A CA 1
ATOM 556 C C . VAL A 1 73 ? 5.009 -4.691 -0.207 1.00 95.12 73 VAL A C 1
ATOM 558 O O . VAL A 1 73 ? 5.441 -3.600 -0.579 1.00 95.12 73 VAL A O 1
ATOM 561 N N . THR A 1 74 ? 5.557 -5.850 -0.560 1.00 96.19 74 THR A N 1
ATOM 562 C CA . THR A 1 74 ? 6.758 -5.964 -1.393 1.00 96.19 74 THR A CA 1
ATOM 563 C C . THR A 1 74 ? 6.364 -6.223 -2.843 1.00 96.19 74 THR A C 1
ATOM 565 O O . THR A 1 74 ? 5.574 -7.123 -3.162 1.00 96.19 74 THR A O 1
ATOM 568 N N . ILE A 1 75 ? 6.921 -5.436 -3.760 1.00 96.94 75 ILE A N 1
ATOM 569 C CA . ILE A 1 75 ? 6.634 -5.478 -5.195 1.00 96.94 75 ILE A CA 1
ATOM 570 C C . ILE A 1 75 ? 7.939 -5.713 -5.955 1.00 96.94 75 ILE A C 1
ATOM 572 O O . ILE A 1 75 ? 8.890 -4.950 -5.833 1.00 96.94 75 ILE A O 1
ATOM 576 N N . ALA A 1 76 ? 7.976 -6.718 -6.826 1.00 96.50 76 ALA A N 1
ATOM 577 C CA . ALA A 1 76 ? 9.126 -6.950 -7.695 1.00 96.50 76 ALA A CA 1
ATOM 578 C C . ALA A 1 76 ? 9.319 -5.772 -8.668 1.00 96.50 76 ALA A C 1
ATOM 580 O O . ALA A 1 76 ? 8.459 -5.527 -9.520 1.00 96.50 76 ALA A O 1
ATOM 581 N N . SER A 1 77 ? 10.446 -5.058 -8.595 1.00 94.50 77 SER A N 1
ATOM 582 C CA . SER A 1 77 ? 10.693 -3.854 -9.412 1.00 94.50 77 SER A CA 1
ATOM 583 C C . SER A 1 77 ? 10.843 -4.143 -10.914 1.00 94.50 77 SER A C 1
ATOM 585 O O . SER A 1 77 ? 10.709 -3.240 -11.737 1.00 94.50 77 SER A O 1
ATOM 587 N N . ASP A 1 78 ? 11.100 -5.397 -11.302 1.00 94.50 78 ASP A N 1
ATOM 588 C CA . ASP A 1 78 ? 11.223 -5.810 -12.703 1.00 94.50 78 ASP A CA 1
ATOM 589 C C . ASP A 1 78 ? 9.869 -5.996 -13.405 1.00 94.50 78 ASP A C 1
ATOM 591 O O . ASP A 1 78 ? 9.756 -5.757 -14.612 1.00 94.50 78 ASP A O 1
ATOM 595 N N . THR A 1 79 ? 8.838 -6.411 -12.664 1.00 95.62 79 THR A N 1
ATOM 596 C CA . THR A 1 79 ? 7.506 -6.725 -13.215 1.00 95.62 79 THR A CA 1
ATOM 597 C C . THR A 1 79 ? 6.394 -5.847 -12.658 1.00 95.62 79 THR A C 1
ATOM 599 O O . THR A 1 79 ? 5.326 -5.765 -13.264 1.00 95.62 79 THR A O 1
ATOM 602 N N . GLY A 1 80 ? 6.626 -5.188 -11.525 1.00 94.12 80 GLY A N 1
ATOM 603 C CA . GLY A 1 80 ? 5.614 -4.469 -10.766 1.00 94.12 80 GLY A CA 1
ATOM 604 C C . GLY A 1 80 ? 4.594 -5.389 -10.100 1.00 94.12 80 GLY A C 1
ATOM 605 O O . GLY A 1 80 ? 3.441 -4.986 -9.939 1.00 94.12 80 GLY A O 1
ATOM 606 N N . THR A 1 81 ? 4.976 -6.632 -9.795 1.00 96.38 81 THR A N 1
ATOM 607 C CA . THR A 1 81 ? 4.088 -7.654 -9.219 1.00 96.38 81 THR A CA 1
ATOM 608 C C . THR A 1 81 ? 4.250 -7.712 -7.709 1.00 96.38 81 THR A C 1
ATOM 610 O O . THR A 1 8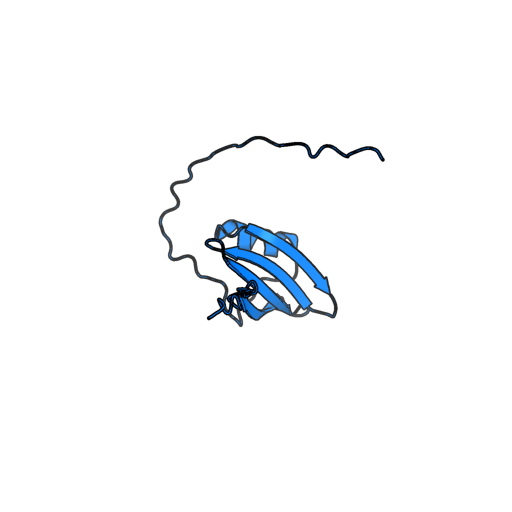1 ? 5.379 -7.790 -7.238 1.00 96.38 81 THR A O 1
ATOM 613 N N . VAL A 1 82 ? 3.147 -7.736 -6.963 1.00 95.94 82 VAL A N 1
ATOM 614 C CA . VAL A 1 82 ? 3.162 -7.982 -5.516 1.00 95.94 82 VAL A CA 1
ATOM 615 C C . VAL A 1 82 ? 3.665 -9.397 -5.260 1.00 95.94 82 VAL A C 1
ATOM 617 O O . VAL A 1 82 ? 3.064 -10.364 -5.740 1.00 95.94 82 VAL A O 1
ATOM 620 N N . VAL A 1 83 ? 4.754 -9.515 -4.510 1.00 95.62 83 VAL A N 1
ATOM 621 C CA . VAL A 1 83 ? 5.359 -10.801 -4.146 1.00 95.62 83 VAL A CA 1
ATOM 622 C C . VAL A 1 83 ? 5.064 -11.182 -2.702 1.00 95.62 83 VAL A C 1
ATOM 624 O O . VAL A 1 83 ? 4.938 -12.374 -2.426 1.00 95.62 83 VAL A O 1
ATOM 627 N N . GLU A 1 84 ? 4.853 -10.197 -1.830 1.00 93.88 84 GLU A N 1
ATOM 628 C CA . GLU A 1 84 ? 4.640 -10.404 -0.400 1.00 93.88 84 GLU A CA 1
ATOM 629 C C . GLU A 1 84 ? 3.743 -9.309 0.196 1.00 93.88 84 GLU A C 1
ATOM 631 O O . GLU A 1 84 ? 3.677 -8.193 -0.325 1.00 93.88 84 GLU A O 1
ATOM 636 N N . ILE A 1 85 ? 2.982 -9.678 1.229 1.00 92.81 85 ILE A N 1
ATOM 637 C CA . ILE A 1 85 ? 2.167 -8.771 2.042 1.00 92.81 85 ILE A CA 1
ATOM 638 C C . ILE A 1 85 ? 2.265 -9.264 3.482 1.00 92.81 85 ILE A C 1
ATOM 640 O O . ILE A 1 85 ? 1.775 -10.360 3.775 1.00 92.81 85 ILE A O 1
ATOM 644 N N . GLU A 1 86 ? 2.839 -8.456 4.362 1.00 91.50 86 GLU A N 1
ATOM 645 C CA . GLU A 1 86 ? 2.980 -8.766 5.785 1.00 91.50 86 GLU A CA 1
ATOM 646 C C . GLU A 1 86 ? 2.253 -7.716 6.628 1.00 91.50 86 GLU A C 1
ATOM 648 O O . GLU A 1 86 ? 2.136 -6.552 6.246 1.00 91.50 86 GLU A O 1
ATOM 653 N N . ALA A 1 87 ? 1.682 -8.145 7.753 1.00 89.81 87 ALA A N 1
ATOM 654 C CA . ALA A 1 87 ? 1.247 -7.212 8.783 1.00 89.81 87 ALA A CA 1
ATOM 655 C C . ALA A 1 87 ? 2.461 -6.938 9.665 1.00 89.81 87 ALA A C 1
ATOM 657 O O . ALA A 1 87 ? 3.103 -7.892 10.104 1.00 89.81 87 ALA A O 1
ATOM 658 N N . GLU A 1 88 ? 2.765 -5.671 9.930 1.00 82.44 88 GLU A N 1
ATOM 659 C CA . GLU A 1 88 ? 3.767 -5.351 10.937 1.00 82.44 88 GLU A CA 1
ATOM 660 C C . GLU A 1 88 ? 3.122 -5.598 12.306 1.00 82.44 88 GLU A C 1
ATOM 662 O O . GLU A 1 88 ? 2.355 -4.779 12.819 1.00 82.44 88 GLU A O 1
ATOM 667 N N . ASP A 1 89 ? 3.326 -6.793 12.865 1.00 75.06 89 ASP A N 1
ATOM 668 C CA . ASP A 1 89 ? 2.968 -7.084 14.250 1.00 75.06 89 ASP A CA 1
ATOM 669 C C . ASP A 1 89 ? 3.796 -6.137 15.125 1.00 75.06 89 ASP A C 1
ATOM 671 O O . ASP A 1 89 ? 4.960 -6.399 15.422 1.00 75.06 89 ASP A O 1
ATOM 675 N N . GLY A 1 90 ? 3.213 -4.997 15.501 1.00 60.66 90 GLY A N 1
ATOM 676 C CA . GLY A 1 90 ? 3.795 -4.144 16.521 1.00 60.66 90 GLY A CA 1
ATOM 677 C C . GLY A 1 90 ? 3.929 -4.998 17.768 1.00 60.66 90 GLY A C 1
ATOM 678 O O . GLY A 1 90 ? 2.900 -5.397 18.305 1.00 60.66 90 GLY A O 1
ATOM 679 N N . ASP A 1 91 ? 5.168 -5.326 18.153 1.00 55.06 91 ASP A N 1
ATOM 680 C CA . ASP A 1 91 ? 5.506 -6.096 19.348 1.00 55.06 91 ASP A CA 1
ATOM 681 C C . ASP A 1 91 ? 4.573 -5.678 20.499 1.00 55.06 91 ASP A C 1
ATOM 683 O O . ASP A 1 91 ? 4.735 -4.623 21.122 1.00 55.06 91 ASP A O 1
ATOM 687 N N . ASP A 1 92 ? 3.550 -6.497 20.752 1.00 55.25 92 ASP A N 1
ATOM 688 C CA . ASP A 1 92 ? 2.817 -6.507 22.005 1.00 55.25 92 ASP A CA 1
ATOM 689 C C . ASP A 1 92 ? 3.857 -6.962 23.040 1.00 55.25 92 ASP A C 1
ATOM 691 O O . ASP A 1 92 ? 4.057 -8.154 23.275 1.00 55.25 92 ASP A O 1
ATOM 695 N N . ASP A 1 93 ? 4.580 -5.998 23.617 1.00 54.47 93 ASP A N 1
ATOM 696 C CA . ASP A 1 93 ? 5.278 -6.120 24.898 1.00 54.47 93 ASP A CA 1
ATOM 697 C C . ASP A 1 93 ? 4.222 -6.357 26.017 1.00 54.47 93 ASP A C 1
ATOM 699 O O . ASP A 1 93 ? 4.041 -5.546 26.926 1.00 54.47 93 ASP A O 1
ATOM 703 N N . ASP A 1 94 ? 3.488 -7.468 25.928 1.00 57.28 94 ASP A N 1
ATOM 704 C CA . ASP A 1 94 ? 2.805 -8.186 27.013 1.00 57.28 94 ASP A CA 1
ATOM 705 C C . ASP A 1 94 ? 3.796 -9.323 27.355 1.00 57.28 94 ASP A C 1
ATOM 707 O O . ASP A 1 94 ? 4.273 -10.031 26.473 1.00 57.28 94 ASP A O 1
ATOM 711 N N . ASP A 1 95 ? 4.279 -9.586 28.559 1.00 62.72 95 ASP A N 1
ATOM 712 C CA . ASP A 1 95 ? 3.917 -9.210 29.907 1.00 62.72 95 ASP A CA 1
ATOM 713 C C . ASP A 1 95 ? 4.992 -9.851 30.813 1.00 62.72 95 ASP A C 1
ATOM 715 O O . ASP A 1 95 ? 5.557 -10.908 30.518 1.00 62.72 95 ASP A O 1
ATOM 719 N N . GLY A 1 96 ? 5.326 -9.203 31.926 1.00 50.53 96 GLY A N 1
ATOM 720 C CA . GLY A 1 96 ? 6.285 -9.743 32.888 1.00 50.53 96 GLY A CA 1
ATOM 721 C C . GLY A 1 96 ? 6.283 -9.010 34.221 1.00 50.53 96 GLY A C 1
ATOM 722 O O . GLY A 1 96 ? 7.333 -8.875 34.847 1.00 50.53 96 GLY A O 1
ATOM 723 N N . GLU A 1 97 ? 5.129 -8.495 34.651 1.00 58.28 97 GLU A N 1
ATOM 724 C CA . GLU A 1 97 ? 4.914 -8.167 36.062 1.00 58.28 97 GLU A CA 1
ATOM 725 C C . GLU A 1 97 ? 4.561 -9.470 36.803 1.00 58.28 97 GLU A C 1
ATOM 727 O O . GLU A 1 97 ? 3.396 -9.769 37.053 1.00 58.28 97 GLU A O 1
ATOM 732 N N . ASP A 1 98 ? 5.578 -10.274 37.134 1.00 62.81 98 ASP A N 1
ATOM 733 C CA . ASP A 1 98 ? 5.453 -11.273 38.201 1.00 62.81 98 ASP A CA 1
ATOM 734 C C . ASP A 1 98 ? 5.399 -10.518 39.540 1.00 62.81 98 ASP A C 1
ATOM 736 O O . ASP A 1 98 ? 6.422 -10.145 40.120 1.00 62.81 98 ASP A O 1
ATOM 740 N N . ASP A 1 99 ? 4.165 -10.244 39.964 1.00 65.69 99 ASP A N 1
ATOM 741 C CA . ASP A 1 99 ? 3.767 -9.688 41.256 1.00 65.69 99 ASP A CA 1
ATOM 742 C C . ASP A 1 99 ? 4.263 -10.598 42.403 1.00 65.69 99 ASP A C 1
ATOM 744 O O . ASP A 1 99 ? 4.065 -11.817 42.399 1.00 65.69 99 ASP A O 1
ATOM 748 N N . ASP A 1 100 ? 4.946 -9.987 43.371 1.00 63.62 100 ASP A N 1
ATOM 749 C CA . ASP A 1 100 ? 5.515 -10.602 44.571 1.00 63.62 100 ASP A CA 1
ATOM 750 C C . ASP A 1 100 ? 4.468 -11.327 45.458 1.00 63.62 100 ASP A C 1
ATOM 752 O O . ASP A 1 100 ? 3.432 -10.757 45.800 1.00 63.62 100 ASP A O 1
ATOM 756 N N . GLU A 1 101 ? 4.802 -12.526 45.967 1.00 60.22 101 GLU A N 1
ATOM 757 C CA . GLU A 1 101 ? 4.182 -13.137 47.169 1.00 60.22 101 GLU A CA 1
ATOM 758 C C . GLU A 1 101 ? 5.246 -13.609 48.179 1.00 60.22 101 GLU A C 1
ATOM 760 O O . GLU A 1 101 ? 6.121 -14.434 47.815 1.00 60.22 101 GLU A O 1
#

pLDDT: mean 78.87, std 18.81, range [43.06, 97.19]

Sequence (101 aa):
MTRNPFPMISAAALTVLIPAAAFANFSVGDTLGTDLEEIRAKFEAQGYTVTEIEAEDGEIEVEYLMDGQEYEVTIASDTG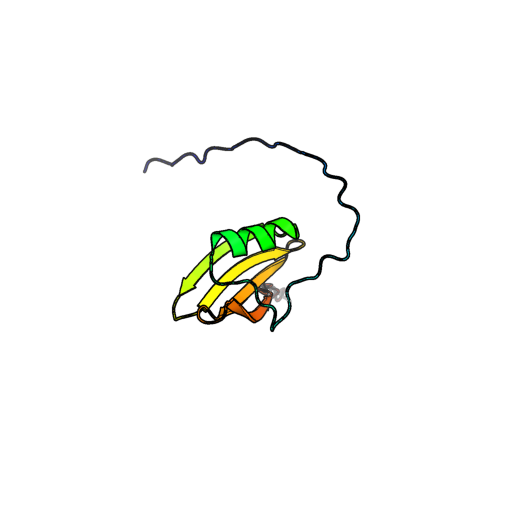TVVEIEAEDGDDDDDGEDDDE

Radius of gyration: 18.47 Å; chains: 1; bounding box: 41×38×60 Å

Secondary structure (DSSP, 8-state):
--PPPPPP-------------------TT-B--S-HHHHHHHHHHTT-EEEEEEEETTEEEEEEEETTEEEEEEEETTTTEEEEEEE--------------